Protein 1G6X (pdb70)

Structure (mmCIF, N/CA/C/O backbone):
data_1G6X
#
_entry.id   1G6X
#
_cell.length_a   51.891
_cell.length_b   51.891
_cell.length_c   43.035
_cell.angle_alpha   90.00
_cell.angle_beta   90.00
_cell.angle_gamma   90.00
#
_symmetry.space_group_name_H-M   'P 43 21 2'
#
loop_
_entity.id
_entity.type
_entity.pdbx_description
1 polymer 'PANCREATIC TRYPSIN INHIBITOR'
2 non-polymer 'SULFATE ION'
3 non-polymer 1,2-ETHANEDIOL
4 water water
#
loop_
_atom_site.group_PDB
_atom_site.id
_atom_site.type_symbol
_atom_site.label_atom_id
_atom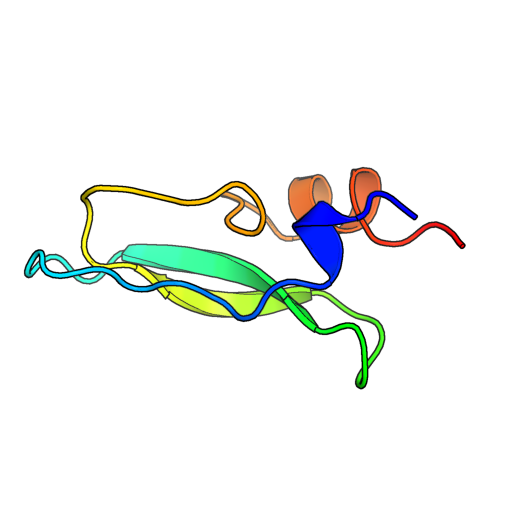_site.label_alt_id
_atom_site.label_comp_id
_atom_site.label_asym_id
_atom_site.label_entity_id
_atom_site.label_seq_id
_atom_site.pdbx_PDB_ins_code
_atom_site.Cartn_x
_atom_site.Cartn_y
_atom_site.Cartn_z
_atom_site.occupancy
_atom_site.B_iso_or_equiv
_atom_site.auth_seq_id
_atom_site.auth_comp_id
_atom_site.auth_asym_id
_atom_site.auth_atom_id
_atom_site.pdbx_PDB_model_num
ATOM 1 N N . ARG A 1 1 ? 38.395 21.948 7.640 1.00 22.95 1 ARG A N 1
ATOM 2 C CA . ARG A 1 1 ? 39.228 20.989 8.286 1.00 15.12 1 ARG A CA 1
ATOM 3 C C . ARG A 1 1 ? 38.425 20.285 9.371 1.00 12.78 1 ARG A C 1
ATOM 4 O O . ARG A 1 1 ? 37.603 20.900 9.965 1.00 15.42 1 ARG A O 1
ATOM 17 N N . PRO A 1 2 ? 38.704 19.009 9.662 1.00 11.46 2 PRO A N 1
ATOM 18 C CA . PRO A 1 2 ? 37.901 18.303 10.689 1.00 10.77 2 PRO A CA 1
ATOM 19 C C . PRO A 1 2 ? 38.073 18.920 12.064 1.00 10.13 2 PRO A C 1
ATOM 20 O O . PRO A 1 2 ? 39.225 19.229 12.465 1.00 10.59 2 PRO A O 1
ATOM 24 N N . ASP A 1 3 ? 36.995 19.067 12.799 1.00 10.44 3 ASP A N 1
ATOM 25 C CA . ASP A 1 3 ? 37.072 19.677 14.104 1.00 10.87 3 ASP A CA 1
ATOM 26 C C . ASP A 1 3 ? 38.061 18.963 15.027 1.00 9.52 3 ASP A C 1
ATOM 27 O O . ASP A 1 3 ? 38.757 19.630 15.823 1.00 10.03 3 ASP A O 1
ATOM 32 N N . PHE A 1 4 ? 38.166 17.643 14.954 1.00 9.31 4 PHE A N 1
ATOM 33 C CA . PHE A 1 4 ? 39.043 16.972 15.939 1.00 8.92 4 PHE A CA 1
ATOM 34 C C . PHE A 1 4 ? 40.522 17.352 15.724 1.00 8.59 4 PHE A C 1
ATOM 35 O O . PHE A 1 4 ? 41.313 17.170 16.664 1.00 8.78 4 PHE A O 1
ATOM 43 N N . CYS A 1 5 ? 40.881 17.845 14.557 1.00 8.57 5 CYS A N 1
ATOM 44 C CA . CYS A 1 5 ? 42.227 18.287 14.252 1.00 8.70 5 CYS A CA 1
ATOM 45 C C . CYS A 1 5 ? 42.635 19.544 15.043 1.00 8.66 5 CYS A C 1
ATOM 46 O O . CYS A 1 5 ? 43.811 19.885 15.076 1.00 9.78 5 CYS A O 1
ATOM 49 N N . LEU A 1 6 ? 41.638 20.250 15.598 1.00 8.92 6 LEU A N 1
ATOM 50 C CA . LEU A 1 6 ? 41.856 21.495 16.311 1.00 9.61 6 LEU A CA 1
ATOM 51 C C . LEU A 1 6 ? 42.084 21.263 17.802 1.00 10.09 6 LEU A C 1
ATOM 52 O O . LEU A 1 6 ? 42.352 22.190 18.563 1.00 11.60 6 LEU A O 1
ATOM 57 N N . GLU A 1 7 ? 41.877 20.035 18.279 1.00 9.60 7 GLU A N 1
ATOM 58 C CA . GLU A 1 7 ? 42.037 19.730 19.657 1.00 9.66 7 GLU A CA 1
ATOM 59 C C . GLU A 1 7 ? 43.511 19.645 20.060 1.00 9.54 7 GLU A C 1
ATOM 60 O O . GLU A 1 7 ? 44.353 19.229 19.239 1.00 10.22 7 GLU A O 1
ATOM 66 N N . PRO A 1 8 ? 43.844 19.994 21.288 1.00 10.10 8 PRO A N 1
ATOM 67 C CA . PRO A 1 8 ? 45.192 19.839 21.747 1.00 10.40 8 PRO A CA 1
ATOM 68 C C . PRO A 1 8 ? 45.611 18.393 21.781 1.00 9.76 8 PRO A C 1
ATOM 69 O O . PRO A 1 8 ? 44.765 17.495 21.964 1.00 10.52 8 PRO A O 1
ATOM 73 N N . PRO A 1 9 ? 46.900 18.102 21.657 1.00 10.07 9 PRO A N 1
ATOM 74 C CA . PRO A 1 9 ? 47.360 16.698 21.761 1.00 10.31 9 PRO A CA 1
ATOM 75 C C . PRO A 1 9 ? 47.102 16.163 23.150 1.00 10.24 9 PRO A C 1
ATOM 76 O O . PRO A 1 9 ? 47.195 16.906 24.142 1.00 12.32 9 PRO A O 1
ATOM 80 N N . TYR A 1 10 ? 46.845 14.876 23.221 1.00 10.04 10 TYR A N 1
ATOM 81 C CA . TYR A 1 10 ? 46.418 14.207 24.454 1.00 10.20 10 TYR A CA 1
ATOM 82 C C . TYR A 1 10 ? 47.343 13.012 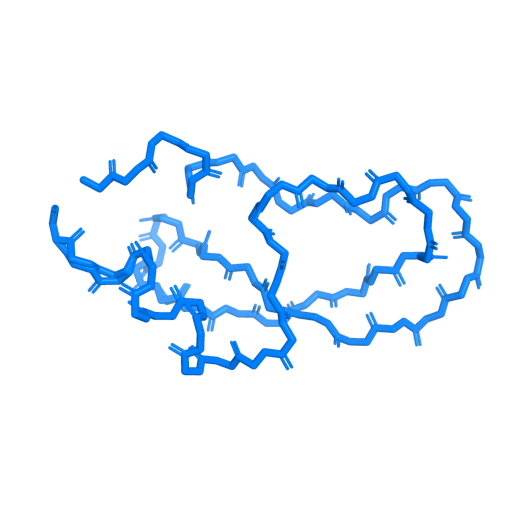24.729 1.00 10.16 10 TYR A C 1
ATOM 83 O O . TYR A 1 10 ? 47.234 11.948 24.104 1.00 10.13 10 TYR A O 1
ATOM 92 N N . ALA A 1 11 ? 48.248 13.188 25.694 1.00 10.68 11 ALA A N 1
ATOM 93 C CA . ALA A 1 11 ? 49.157 12.113 26.092 1.00 11.17 11 ALA A CA 1
ATOM 94 C C . ALA A 1 11 ? 48.405 10.995 26.830 1.00 11.64 11 ALA A C 1
ATOM 95 O O . ALA A 1 11 ? 48.831 9.846 26.758 1.00 12.25 11 ALA A O 1
ATOM 97 N N . GLY A 1 12 ? 47.429 11.412 27.623 1.00 12.64 12 GLY A N 1
ATOM 98 C CA . GLY A 1 12 ? 46.756 10.481 28.530 1.00 13.38 12 GLY A CA 1
ATOM 99 C C . GLY A 1 12 ? 47.569 10.052 29.700 1.00 13.59 12 GLY A C 1
ATOM 100 O O . GLY A 1 12 ? 48.683 10.555 29.917 1.00 15.58 12 GLY A O 1
ATOM 101 N N . ALA A 1 13 ? 47.007 9.148 30.496 1.00 13.89 13 ALA A N 1
ATOM 102 C CA . ALA A 1 13 ? 47.521 8.796 31.776 1.00 15.30 13 ALA A CA 1
ATOM 103 C C . ALA A 1 13 ? 48.518 7.682 31.811 1.00 14.68 13 ALA A C 1
ATOM 104 O O . ALA A 1 13 ? 49.227 7.498 32.836 1.00 17.21 13 ALA A O 1
ATOM 106 N N . CYS A 1 14 ? 48.607 6.857 30.767 1.00 15.44 14 CYS A N 1
ATOM 107 C CA . CYS A 1 14 ? 49.485 5.729 30.791 1.00 15.65 14 CYS A CA 1
ATOM 108 C C . CYS A 1 14 ? 50.937 6.100 30.611 1.00 16.84 14 CYS A C 1
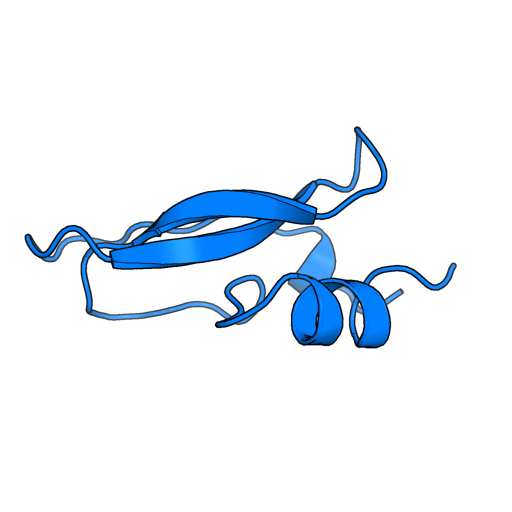ATOM 109 O O . CYS A 1 14 ? 51.258 7.209 30.261 1.00 18.43 14 CYS A O 1
ATOM 112 N N . ARG A 1 15 ? 51.820 5.126 30.874 1.00 18.87 15 ARG A N 1
ATOM 113 C CA . ARG A 1 15 ? 53.191 5.407 31.100 1.00 22.91 15 ARG A CA 1
ATOM 114 C C . ARG A 1 15 ? 54.127 4.927 30.008 1.00 23.64 15 ARG A C 1
ATOM 115 O O . ARG A 1 15 ? 55.381 5.062 30.162 1.00 30.32 15 ARG A O 1
ATOM 129 N N . ALA A 1 16 ? 53.653 4.662 28.851 1.00 20.75 16 ALA A N 1
ATOM 130 C CA . ALA A 1 16 ? 54.481 4.382 27.722 1.00 19.63 16 ALA A CA 1
ATOM 131 C C . ALA A 1 16 ? 55.031 5.723 27.122 1.00 17.91 16 ALA A C 1
ATOM 132 O O . ALA A 1 16 ? 54.511 6.851 27.479 1.00 19.06 16 ALA A O 1
ATOM 134 N N . ARG A 1 17 ? 56.033 5.650 26.317 1.00 17.69 17 ARG A N 1
ATOM 135 C CA . ARG A 1 17 ? 56.573 6.772 25.569 1.00 15.75 17 ARG A CA 1
ATOM 136 C C . ARG A 1 17 ? 56.540 6.395 24.072 1.00 13.22 17 ARG A C 1
ATOM 137 O O . ARG A 1 17 ? 57.459 5.748 23.569 1.00 13.67 17 ARG A O 1
ATOM 151 N N . ILE A 1 18 ? 55.468 6.769 23.415 1.00 13.02 18 ILE A N 1
ATOM 152 C CA . ILE A 1 18 ? 55.199 6.397 22.030 1.00 12.38 18 ILE A CA 1
ATOM 153 C C . ILE A 1 18 ? 55.135 7.679 21.221 1.00 11.48 18 ILE A C 1
ATOM 154 O O . ILE A 1 18 ? 54.349 8.567 21.523 1.00 12.27 18 ILE A O 1
ATOM 159 N N . ILE A 1 19 ? 55.987 7.818 20.218 1.00 10.97 19 ILE A N 1
ATOM 160 C CA . ILE A 1 19 ? 56.017 9.079 19.450 1.00 10.53 19 ILE A CA 1
ATOM 161 C C . ILE A 1 19 ? 54.857 9.030 18.430 1.00 9.93 19 ILE A C 1
ATOM 162 O O . ILE A 1 19 ? 54.742 8.101 17.638 1.00 11.52 19 ILE A O 1
ATOM 167 N N . ARG A 1 20 ? 53.998 10.045 18.484 1.00 9.56 20 ARG A N 1
ATOM 168 C CA . ARG A 1 20 ? 52.871 10.192 17.602 1.00 9.09 20 ARG A CA 1
ATOM 169 C C . ARG A 1 20 ? 52.889 11.620 17.028 1.00 8.78 20 ARG A C 1
ATOM 170 O O . ARG A 1 20 ? 53.667 12.476 17.452 1.00 9.89 20 ARG A O 1
ATOM 178 N N . TYR A 1 21 ? 51.993 11.851 16.056 1.00 8.52 21 TYR A N 1
ATOM 179 C CA . TYR A 1 21 ? 51.848 13.139 15.421 1.00 8.32 21 TYR A CA 1
ATOM 180 C C . TYR A 1 21 ? 50.492 13.744 15.756 1.00 8.38 21 TYR A C 1
ATOM 181 O O . TYR A 1 21 ? 49.482 13.023 15.846 1.00 8.43 21 TYR A O 1
ATOM 190 N N . PHE A 1 22 ? 50.460 15.067 15.859 1.00 8.83 22 PHE A N 1
ATOM 191 C CA . PHE A 1 22 ? 49.211 15.797 15.987 1.00 8.60 22 PHE A CA 1
ATOM 192 C C . PHE A 1 22 ? 49.272 17.016 15.063 1.00 8.42 22 PHE A C 1
ATOM 193 O O . PHE A 1 22 ? 50.360 17.557 14.807 1.00 8.87 22 PHE A O 1
ATOM 201 N N . TYR A 1 23 ? 48.100 17.460 14.617 1.00 8.51 23 TYR A N 1
ATOM 202 C CA . TYR A 1 23 ? 48.017 18.687 13.869 1.00 8.66 23 TYR A CA 1
ATOM 203 C C . TYR A 1 23 ? 47.984 19.873 14.819 1.00 8.75 23 TYR A C 1
ATOM 204 O O . TYR A 1 23 ? 47.099 19.943 15.689 1.00 9.58 23 TYR A O 1
ATOM 213 N N . ASN A 1 24 ? 48.937 20.774 14.668 1.00 9.19 24 ASN A N 1
ATOM 214 C CA . ASN A 1 24 ? 49.034 22.040 15.410 1.00 9.98 24 ASN A CA 1
ATOM 215 C C . ASN A 1 24 ? 48.396 23.095 14.564 1.00 10.36 24 ASN A C 1
ATOM 216 O O . ASN A 1 24 ? 48.978 23.525 13.557 1.00 10.29 24 ASN A O 1
ATOM 221 N N . ALA A 1 25 ? 47.151 23.501 14.898 1.00 12.77 25 ALA A N 1
ATOM 222 C CA . ALA A 1 25 ? 46.394 24.331 14.025 1.00 14.55 25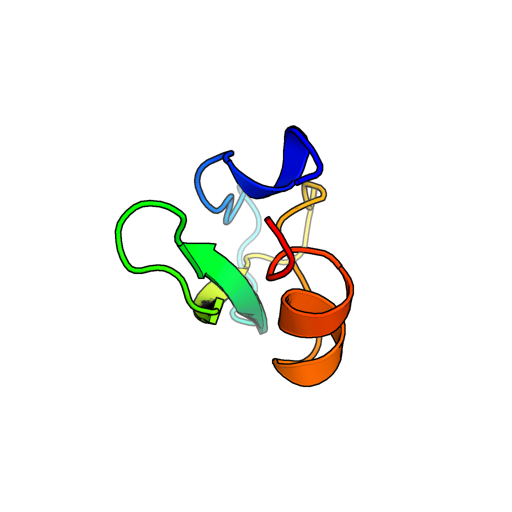 ALA A CA 1
ATOM 223 C C . ALA A 1 25 ? 46.872 25.770 14.010 1.00 14.88 25 ALA A C 1
ATOM 224 O O . ALA A 1 25 ? 46.737 26.441 12.999 1.00 18.31 25 ALA A O 1
ATOM 226 N N . LYS A 1 26 ? 47.502 26.245 15.070 1.00 14.80 26 LYS A N 1
ATOM 227 C CA . LYS A 1 26 ? 48.144 27.580 15.068 1.00 16.35 26 LYS A CA 1
ATOM 228 C C . LYS A 1 26 ? 49.296 27.592 14.140 1.00 15.08 26 LYS A C 1
ATOM 229 O O . LYS A 1 26 ? 49.487 28.528 13.311 1.00 18.12 26 LYS A O 1
ATOM 239 N N . ALA A 1 27 ? 50.174 26.564 14.213 1.00 13.58 27 ALA A N 1
ATOM 240 C CA . ALA A 1 27 ? 51.371 26.467 13.352 1.00 14.00 27 ALA A CA 1
ATOM 241 C C . ALA A 1 27 ? 51.018 26.057 11.912 1.00 12.29 27 ALA A C 1
ATOM 242 O O . ALA A 1 27 ? 51.757 26.349 10.950 1.00 14.29 27 ALA A O 1
ATOM 244 N N . GLY A 1 28 ? 49.910 25.361 11.708 1.00 11.33 28 GLY A N 1
ATOM 245 C CA . GLY A 1 28 ? 49.572 24.772 10.432 1.00 11.84 28 GLY A CA 1
ATOM 246 C C . GLY A 1 28 ? 50.472 23.626 10.013 1.00 11.39 28 GLY A C 1
ATOM 247 O O . GLY A 1 28 ? 50.722 23.513 8.822 1.00 14.51 28 GLY A O 1
ATOM 248 N N A LEU A 1 29 ? 50.793 22.738 10.912 0.49 11.14 29 LEU A N 1
ATOM 249 N N B LEU A 1 29 ? 51.052 22.897 10.956 0.51 11.60 29 LEU A N 1
ATOM 250 C CA A LEU A 1 29 ? 51.489 21.561 10.360 0.49 11.21 29 LEU A CA 1
ATOM 251 C CA B LEU A 1 29 ? 52.073 21.874 10.941 0.51 11.19 29 LEU A CA 1
ATOM 252 C C A LEU A 1 29 ? 51.430 20.537 11.481 0.49 10.14 29 LEU A C 1
ATOM 253 C C B LEU A 1 29 ? 51.618 20.633 11.708 0.51 9.42 29 LEU A C 1
ATOM 254 O O A LEU A 1 29 ? 50.993 20.789 12.597 0.49 11.45 29 LEU A O 1
ATOM 255 O O B LEU A 1 29 ? 51.050 20.804 12.755 0.51 9.97 29 LEU A O 1
ATOM 264 N N . CYS A 1 30 ? 51.890 19.381 11.169 1.00 9.87 30 CYS A N 1
ATOM 265 C CA . CYS A 1 30 ? 51.875 18.246 12.057 1.00 9.33 30 CYS A CA 1
ATOM 266 C C . CYS A 1 30 ? 53.199 18.145 12.794 1.00 9.55 30 CYS A C 1
ATOM 267 O O . CYS A 1 30 ? 54.276 18.195 12.200 1.00 11.71 30 CYS A O 1
ATOM 270 N N . GLN A 1 31 ? 53.111 17.990 14.096 1.00 9.81 31 GLN A N 1
ATOM 271 C CA . GLN A 1 31 ? 54.236 17.950 15.016 1.00 9.65 31 GLN A CA 1
ATOM 272 C C . GLN A 1 31 ? 54.214 16.659 15.808 1.00 9.57 31 GLN A C 1
ATOM 273 O O . GLN A 1 31 ? 53.178 16.005 15.934 1.00 10.93 31 GLN A O 1
ATOM 279 N N . THR A 1 32 ? 55.362 16.284 16.410 1.00 10.14 32 THR A N 1
ATOM 280 C CA . THR A 1 32 ? 55.402 15.126 17.249 1.00 10.58 32 THR A CA 1
ATOM 281 C C . THR A 1 32 ? 55.016 15.439 18.683 1.00 10.59 32 THR A C 1
ATOM 282 O O . THR A 1 32 ? 55.170 16.559 19.192 1.00 11.54 32 THR A O 1
ATOM 286 N N . PHE A 1 33 ? 54.527 14.399 19.372 1.00 10.72 33 PHE A N 1
ATOM 287 C CA . PHE A 1 33 ? 54.293 14.458 20.795 1.00 10.90 33 PHE A CA 1
ATOM 288 C C . PHE A 1 33 ? 54.444 13.037 21.342 1.00 11.06 33 PHE A C 1
ATOM 289 O O . PHE A 1 33 ? 54.441 12.066 20.615 1.00 11.52 33 PHE A O 1
ATOM 297 N N . VAL A 1 34 ? 54.576 12.950 22.692 1.00 11.70 34 VAL A N 1
ATOM 298 C CA . VAL A 1 34 ? 54.703 11.688 23.380 1.00 12.64 34 VAL A CA 1
ATOM 299 C C . VAL A 1 34 ? 53.349 11.287 23.882 1.00 11.99 34 VAL A C 1
ATOM 300 O O . VAL A 1 34 ? 52.732 11.902 24.724 1.00 14.05 34 VAL A O 1
ATOM 304 N N . TYR A 1 35 ? 52.877 10.098 23.391 1.00 11.84 35 TYR A N 1
ATOM 305 C CA . TYR A 1 35 ? 51.634 9.471 23.776 1.00 11.65 35 TYR A CA 1
ATOM 306 C C . TYR A 1 35 ? 51.903 8.348 24.768 1.00 12.07 35 TYR A C 1
ATOM 307 O O . TYR A 1 35 ? 52.835 7.588 24.612 1.00 13.31 35 TYR A O 1
ATOM 316 N N . GLY A 1 36 ? 51.043 8.267 25.819 1.00 12.47 36 GLY A N 1
ATOM 317 C CA . GLY A 1 36 ? 51.285 7.319 26.869 1.00 13.45 36 GLY A CA 1
ATOM 318 C C . GLY A 1 36 ? 50.767 5.963 26.687 1.00 13.66 36 GLY A C 1
ATOM 319 O O . GLY A 1 36 ? 51.000 5.056 27.534 1.00 15.55 36 GLY A O 1
ATOM 320 N N . GLY A 1 37 ? 50.027 5.690 25.595 1.00 13.71 37 GLY A N 1
ATOM 321 C CA . GLY A 1 37 ? 49.575 4.382 25.247 1.00 14.76 37 GLY A CA 1
ATOM 322 C C . GLY A 1 37 ? 48.191 3.989 25.599 1.00 14.37 37 GLY A C 1
ATOM 323 O O . GLY A 1 37 ? 47.810 2.882 25.263 1.00 17.22 37 GLY A O 1
ATOM 324 N N . CYS A 1 38 ? 47.415 4.844 26.220 1.00 14.06 38 CYS A N 1
ATOM 325 C CA . CYS A 1 38 ? 46.006 4.569 26.452 1.00 14.85 38 CYS A CA 1
ATOM 326 C C . CYS A 1 38 ? 45.173 5.811 26.149 1.00 13.20 38 CYS A C 1
ATOM 327 O O . CYS A 1 38 ? 45.591 6.935 26.344 1.00 12.98 38 CYS A O 1
ATOM 332 N N . ARG A 1 39 ? 43.931 5.570 25.744 1.00 12.86 39 ARG A N 1
ATOM 333 C CA . ARG A 1 39 ? 42.906 6.571 25.675 1.00 13.45 39 ARG A CA 1
ATOM 334 C C . ARG A 1 39 ? 43.180 7.640 24.593 1.00 11.44 39 ARG A C 1
ATOM 335 O O . ARG A 1 39 ? 42.779 8.791 24.720 1.00 12.01 39 ARG A O 1
ATOM 349 N N . ALA A 1 40 ? 43.813 7.233 23.507 1.00 11.40 40 ALA A N 1
ATOM 350 C CA . ALA A 1 40 ? 44.076 8.141 22.410 1.00 10.56 40 ALA A CA 1
ATOM 351 C C . ALA A 1 40 ? 42.810 8.873 21.978 1.00 10.17 40 ALA A C 1
ATOM 352 O O . ALA A 1 40 ? 41.765 8.261 21.794 1.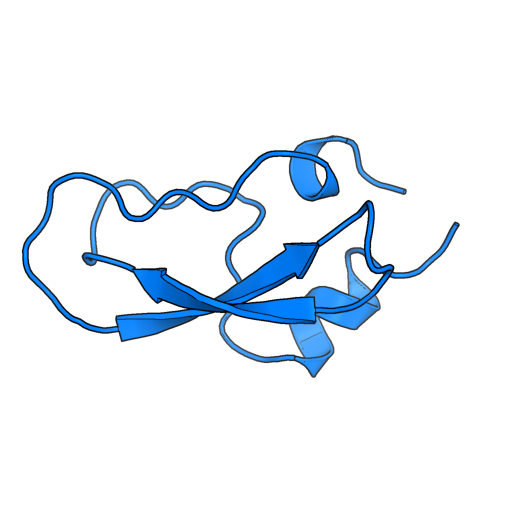00 11.32 40 ALA A O 1
ATOM 354 N N . LYS A 1 41 ? 42.998 10.155 21.681 1.00 9.31 41 LYS A N 1
ATOM 355 C CA . LYS A 1 41 ? 42.020 10.944 20.999 1.00 9.18 41 LYS A CA 1
ATOM 356 C C . LYS A 1 41 ? 42.341 10.949 19.506 1.00 8.65 41 LYS A C 1
ATOM 357 O O . LYS A 1 41 ? 43.276 10.300 19.060 1.00 9.59 41 LYS A O 1
ATOM 363 N N . ARG A 1 42 ? 41.521 11.646 18.698 1.00 8.32 42 ARG A N 1
ATOM 364 C CA . ARG A 1 42 ? 41.630 11.475 17.250 1.00 8.49 42 ARG A CA 1
ATOM 365 C C . ARG A 1 42 ? 42.801 12.257 16.635 1.00 8.37 42 ARG A C 1
ATOM 366 O O . ARG A 1 42 ? 43.306 11.841 15.593 1.00 9.25 42 ARG A O 1
ATOM 374 N N . ASN A 1 43 ? 43.224 13.361 17.265 1.00 8.22 43 ASN A N 1
ATOM 375 C CA . ASN A 1 43 ? 44.363 14.145 16.740 1.00 8.14 43 ASN A CA 1
ATOM 376 C C . ASN A 1 43 ? 45.669 13.495 17.250 1.00 8.12 43 ASN A C 1
ATOM 377 O O . ASN A 1 43 ? 46.402 14.028 18.075 1.00 8.65 43 ASN A O 1
ATOM 382 N N . ASN A 1 44 ? 45.890 12.276 16.714 1.00 8.50 44 ASN A N 1
ATOM 383 C CA . ASN A 1 44 ? 46.953 11.400 17.194 1.00 8.53 44 ASN A CA 1
ATOM 384 C C . ASN A 1 44 ? 47.155 10.384 16.063 1.00 8.36 44 ASN A C 1
ATOM 385 O O . ASN A 1 44 ? 46.257 9.558 15.809 1.00 9.41 44 ASN A O 1
ATOM 390 N N . PHE A 1 45 ? 48.249 10.538 15.343 1.00 8.10 45 PHE A N 1
ATOM 391 C CA . PHE A 1 45 ? 48.508 9.789 14.122 1.00 8.35 45 PHE A CA 1
ATOM 392 C C . PHE A 1 45 ? 49.834 9.079 14.225 1.00 8.19 45 PHE A C 1
ATOM 393 O O . PHE A 1 45 ? 50.779 9.518 14.903 1.00 8.86 45 PHE A O 1
ATOM 401 N N . LYS A 1 46 ? 49.959 7.970 13.482 1.00 8.81 46 LYS A N 1
ATOM 402 C CA . LYS A 1 4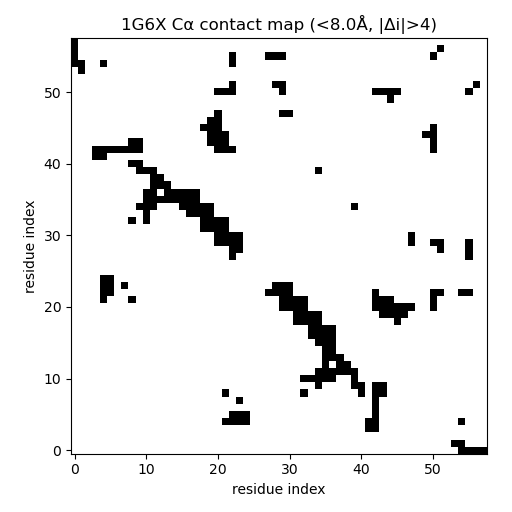6 ? 51.182 7.178 13.478 1.00 9.52 46 LYS A CA 1
ATOM 403 C C . LYS A 1 46 ? 52.242 7.736 12.540 1.00 9.77 46 LYS A C 1
ATOM 404 O O . LYS A 1 46 ? 53.400 7.303 12.623 1.00 12.36 46 LYS A O 1
ATOM 413 N N . SER A 1 47 ? 51.879 8.675 11.666 1.00 9.25 47 SER A N 1
ATOM 414 C CA . SER A 1 47 ? 52.829 9.236 10.713 1.00 9.77 47 SER A CA 1
ATOM 415 C C . SER A 1 47 ? 52.440 10.660 10.414 1.00 9.21 47 SER A C 1
ATOM 416 O O . SER A 1 47 ? 51.264 11.068 10.502 1.00 9.13 47 SER A O 1
ATOM 419 N N . ALA A 1 48 ? 53.428 11.424 9.953 1.00 9.47 48 ALA A N 1
ATOM 420 C CA . ALA A 1 48 ? 53.168 12.763 9.451 1.00 9.26 48 ALA A CA 1
ATOM 421 C C . ALA A 1 48 ? 52.233 12.722 8.261 1.00 8.93 48 ALA A C 1
ATOM 422 O O . ALA A 1 48 ? 51.368 13.597 8.121 1.00 9.37 48 ALA A O 1
ATOM 424 N N . GLU A 1 49 ? 52.407 11.756 7.358 1.00 9.37 49 GLU A N 1
ATOM 425 C CA . GLU A 1 49 ?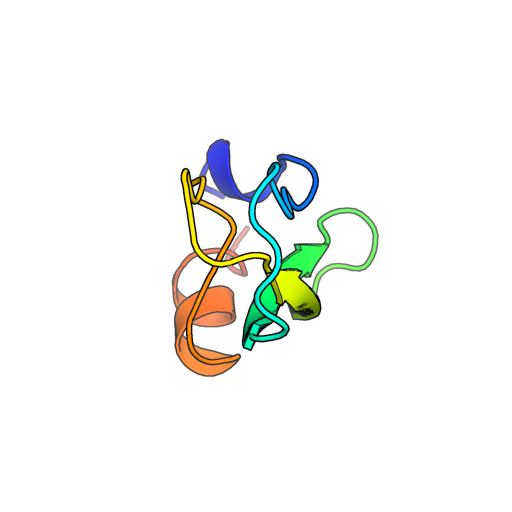 51.572 11.675 6.183 1.00 10.08 49 GLU A CA 1
ATOM 426 C C . GLU A 1 49 ? 50.119 11.530 6.551 1.00 9.29 49 GLU A C 1
ATOM 427 O O . GLU A 1 49 ? 49.248 12.184 5.974 1.00 10.12 49 GLU A O 1
ATOM 433 N N . ASP A 1 50 ? 49.806 10.627 7.497 1.00 9.25 50 ASP A N 1
ATOM 434 C CA . ASP A 1 50 ? 48.411 10.402 7.848 1.00 9.36 50 ASP A CA 1
ATOM 435 C C . ASP A 1 50 ? 47.825 11.684 8.499 1.00 8.87 50 ASP A C 1
ATOM 436 O O . ASP A 1 50 ? 46.689 12.056 8.236 1.00 9.56 50 ASP A O 1
ATOM 444 N N . CYS A 1 51 ? 48.623 12.313 9.358 1.00 8.58 51 CYS A N 1
ATOM 445 C CA . CYS A 1 51 ? 48.188 13.547 9.991 1.00 8.38 51 CYS A CA 1
ATOM 446 C C . CYS A 1 51 ? 47.877 14.611 8.966 1.00 8.51 51 CYS A C 1
ATOM 447 O O . CYS A 1 51 ? 46.833 15.286 9.034 1.00 9.17 51 CYS A O 1
ATOM 450 N N . LEU A 1 52 ? 48.778 14.815 8.007 1.00 8.53 52 LEU A N 1
ATOM 451 C CA . LEU A 1 52 ? 48.604 15.880 7.027 1.00 9.16 52 LEU A CA 1
ATOM 452 C C . LEU A 1 52 ? 47.446 15.549 6.083 1.00 9.14 52 LEU A C 1
ATOM 453 O O . LEU A 1 52 ? 46.686 16.456 5.690 1.00 9.97 52 LEU A O 1
ATOM 458 N N . ARG A 1 53 ? 47.320 14.287 5.648 1.00 9.38 53 ARG A N 1
ATOM 459 C CA . ARG A 1 53 ? 46.204 13.912 4.777 1.00 10.53 53 ARG A CA 1
ATOM 460 C C . ARG A 1 53 ? 44.864 14.218 5.440 1.00 9.81 53 ARG A C 1
ATOM 461 O O . ARG A 1 53 ? 43.915 14.648 4.791 1.00 10.85 53 ARG A O 1
ATOM 475 N N . THR A 1 54 ? 44.780 13.944 6.749 1.00 9.52 54 THR A N 1
ATOM 476 C CA . THR A 1 54 ? 43.537 14.110 7.448 1.00 9.33 54 THR A CA 1
ATOM 477 C C . THR A 1 54 ? 43.220 15.568 7.781 1.00 9.43 54 THR A C 1
ATOM 478 O O . THR A 1 54 ? 42.120 16.034 7.637 1.00 10.43 54 THR A O 1
ATOM 482 N N . CYS A 1 55 ? 44.261 16.260 8.280 1.00 9.42 55 CYS A N 1
ATOM 483 C CA . CYS A 1 55 ? 44.110 17.544 8.954 1.00 9.91 55 CYS A CA 1
ATOM 484 C C . CYS A 1 55 ? 44.675 18.744 8.242 1.00 11.03 55 CYS A C 1
ATOM 485 O O . CYS A 1 55 ? 44.406 19.869 8.662 1.00 13.07 55 CYS A O 1
ATOM 488 N N A GLY A 1 56 ? 45.440 18.586 7.144 0.46 11.52 56 GLY A N 1
ATOM 489 N N B GLY A 1 56 ? 45.604 18.506 7.278 0.54 11.19 56 GLY A N 1
ATOM 490 C CA A GLY A 1 56 ? 46.050 19.798 6.604 0.46 12.07 56 GLY A CA 1
ATOM 491 C CA B GLY A 1 56 ? 46.444 19.498 6.641 0.54 11.68 56 GLY A CA 1
ATOM 492 C C A GLY A 1 56 ? 45.160 20.648 5.715 0.46 13.47 56 GLY A C 1
ATOM 493 C C B GLY A 1 56 ? 45.957 20.114 5.345 0.54 12.83 56 GLY A C 1
ATOM 494 O O A GLY A 1 56 ? 45.438 21.855 5.644 0.46 19.07 56 GLY A O 1
ATOM 495 O O B GLY A 1 56 ? 46.721 20.711 4.602 0.54 16.39 56 GLY A O 1
ATOM 496 N N A GLY A 1 57 ? 44.140 20.075 5.073 0.53 16.66 57 GLY A N 1
ATOM 497 N N B GLY A 1 57 ? 44.641 20.026 5.060 0.47 15.03 57 GLY A N 1
ATOM 498 C CA A GLY A 1 57 ? 43.352 20.894 4.076 0.53 20.16 57 GLY A CA 1
ATOM 499 C CA B GLY A 1 57 ? 43.889 20.902 4.130 0.47 20.25 57 GLY A CA 1
ATOM 500 C C A GLY A 1 57 ? 42.507 21.858 4.871 0.53 21.82 57 GLY A C 1
ATOM 501 C C B GLY A 1 57 ? 43.571 22.340 4.448 0.47 23.89 57 GLY A C 1
ATOM 502 O O A GLY A 1 57 ? 42.017 21.577 5.960 0.53 18.16 57 GLY A O 1
ATOM 503 O O B GLY A 1 57 ? 44.436 22.986 4.997 0.47 26.06 57 GLY A O 1
ATOM 504 N N . ALA A 1 58 ? 42.417 23.018 4.210 1.00 29.58 58 ALA A N 1
ATOM 505 C CA . ALA A 1 58 ? 41.572 24.053 4.764 1.00 34.03 58 ALA A CA 1
ATOM 506 C C . ALA A 1 58 ? 40.198 23.492 5.200 1.00 35.01 58 ALA A C 1
ATOM 507 O O . ALA A 1 58 ? 39.826 22.474 4.583 1.00 43.62 58 ALA A O 1
#

CATH classification: 4.10.410.10

Secondary structure (DSSP, 8-state):
--GGGGSPP---S----EEEEEEETTTTEEEEEEE-SSS--SS-BSSHHHHHHHH---

Solvent-accessible surface area: 4036 Å² total; per-residue (Å²): 98,53,118,43,0,100,92,98,55,77,47,26,95,51,238,51,192,59,90,38,57,21,11,36,48,207,55,40,86,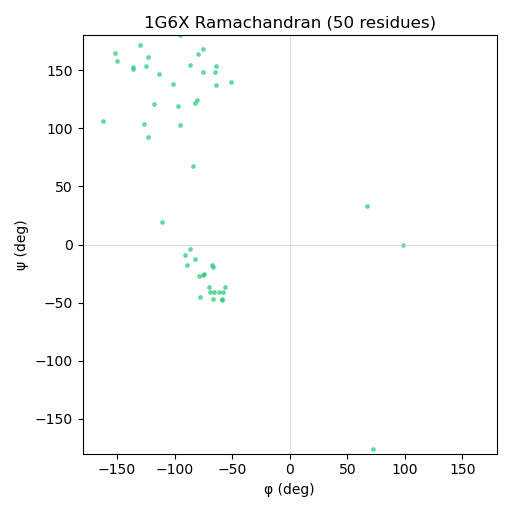19,65,77,25,53,13,5,34,43,187,56,115,167,5,21,22,166,40,39,113,60,0,84,182,52,0,31,50,127

Nearest PDB structures (foldseek):
  1g6x-assembly1_A  TM=1.018E+00  e=1.064E-11  Bos taurus
  1qlq-assembly1_A  TM=1.015E+00  e=3.264E-11  Bos taurus
  5xx2-assembly2_B  TM=9.940E-01  e=1.696E-10  Bos taurus
  5xx4-assembly2_B  TM=9.896E-01  e=4.871E-10  Bos taurus
  2zjx-assembly1_B  TM=9.953E-01  e=5.937E-10  Bos taurus

Radius of gyration: 10.65 Å; Cα contacts (8 Å, |Δi|>4): 132; chains: 1; bounding box: 20×23×28 Å

Foldseek 3Di:
DDPQLDDDFDQDDAAQFQWWWFQDPVVLAIDIDTHRPPDGDDRTHRDRVVRCVVRNDD

B-factor: mean 18.89, std 11.06, range [8.1, 66.76]

InterPro domains:
  IPR002223 Pancreatic trypsin inhibitor Kunitz domain [PF00014] (39-90)
  IPR002223 Pancreatic trypsin inhibitor Kunitz domain [PR00759] (37-51)
  IPR002223 Pancreatic trypsin inhibitor Kunitz domain [PR00759] (65-75)
  IPR002223 Pancreatic trypsin inhibitor Kunitz domain [PR00759] (75-90)
  IPR002223 Pancreatic trypsin inhibitor Kunitz domain [PS50279] (40-90)
  IPR002223 Pancreatic trypsin inhibitor Kunitz domain [SM00131] (38-91)
  IPR020901 Proteinase inhibitor I2, Kunitz, conserved site [PS00280] (68-86)
  IPR036880 Pancreatic trypsin inhibitor Kunitz domain superfamily [G3DSA:4.10.410.10] (36-93)
  IPR036880 Pancreatic trypsin inhibitor Kunitz domain superfamily [SSF57362] (34-92)
  IPR050098 Tissue factor pathway inhibitor/Kunitz-type serine protease inhibitor-like [PTHR10083] (30-90)

GO terms:
  GO:0090331 negative regulation of platelet aggregation (P, IDA)
  GO:0070495 negative regulation of thrombin-activated receptor signaling pathway (P, IDA)
  GO:0019870 potassium channel inhibitor activity (F, IDA)
  GO:0005515 protein binding (F, IPI)
  GO:0140678 molecular function inhibitor activity (F, EXP)
  GO:0004867 serine-type endopeptidase inhibitor activity (F, IDA)
  GO:0005509 calcium ion binding (F, IDA)
  GO:0002020 protease binding (F, IDA)
  GO:0035375 zymogen binding (F, IDA)
  GO:0043199 sulfate binding (F, IDA)
  GO:0097180 serine protease inhibitor complex (C, IDA)
  GO:0002020 protease binding (F, IPI)

Organism: Bos taurus (NCBI:txid9913)

Sequence (58 aa):
RPDFCLEPPYAGACRARIIRYFYNAKAGLLCQTFVYGGCRAKRNNFKSAEDCLRTCGGGGA